Protein AF-A0A3D3B5J6-F1 (afdb_monomer)

Structure (mmCIF, N/CA/C/O backbone):
data_AF-A0A3D3B5J6-F1
#
_entry.id   AF-A0A3D3B5J6-F1
#
loop_
_atom_site.group_PDB
_atom_site.id
_atom_site.type_symbol
_atom_site.label_atom_id
_atom_site.label_alt_id
_atom_site.label_comp_id
_atom_site.label_asym_id
_atom_site.label_entity_id
_atom_site.label_seq_id
_atom_site.pdbx_PDB_ins_code
_atom_site.Cartn_x
_atom_site.Cartn_y
_atom_site.Cartn_z
_atom_site.occupancy
_atom_site.B_iso_or_equiv
_atom_site.auth_seq_id
_atom_site.auth_comp_id
_atom_site.auth_asym_id
_atom_site.auth_atom_id
_atom_site.pdbx_PDB_model_num
ATOM 1 N N . MET A 1 1 ? 48.207 -5.695 -6.291 1.00 45.06 1 MET A N 1
ATOM 2 C CA . MET A 1 1 ? 46.939 -6.458 -6.330 1.00 45.06 1 MET A CA 1
ATOM 3 C C . MET A 1 1 ? 45.802 -5.490 -6.626 1.00 45.06 1 MET A C 1
ATOM 5 O O . MET A 1 1 ? 45.468 -4.694 -5.764 1.00 45.06 1 MET A O 1
ATOM 9 N N . ARG A 1 2 ? 45.283 -5.471 -7.863 1.00 43.22 2 ARG A N 1
ATOM 10 C CA . ARG A 1 2 ? 44.129 -4.642 -8.252 1.00 43.22 2 ARG A CA 1
ATOM 11 C C . ARG A 1 2 ? 42.849 -5.405 -7.914 1.00 43.22 2 ARG A C 1
ATOM 13 O O . ARG A 1 2 ? 42.589 -6.441 -8.518 1.00 43.22 2 ARG A O 1
ATOM 20 N N . THR A 1 3 ? 42.077 -4.903 -6.961 1.00 45.81 3 THR A N 1
ATOM 21 C CA . THR A 1 3 ? 40.732 -5.395 -6.653 1.00 45.81 3 THR A CA 1
ATOM 22 C C . THR A 1 3 ? 39.831 -5.119 -7.857 1.00 45.81 3 THR A C 1
ATOM 24 O O . THR A 1 3 ? 39.546 -3.965 -8.169 1.00 45.81 3 THR A O 1
ATOM 27 N N . GLN A 1 4 ? 39.425 -6.163 -8.583 1.00 48.50 4 GLN A N 1
ATOM 28 C CA . GLN A 1 4 ? 38.378 -6.055 -9.597 1.00 48.50 4 GLN A CA 1
ATOM 29 C C . GLN A 1 4 ? 37.059 -5.735 -8.885 1.00 48.50 4 GLN A C 1
ATOM 31 O O . GLN A 1 4 ? 36.501 -6.592 -8.201 1.00 48.50 4 GLN A O 1
ATOM 36 N N . LEU A 1 5 ? 36.551 -4.510 -9.046 1.00 51.44 5 LEU A N 1
ATOM 37 C CA . LEU A 1 5 ? 35.132 -4.245 -8.833 1.00 51.44 5 LEU A CA 1
ATOM 38 C C . LEU A 1 5 ? 34.359 -5.144 -9.805 1.00 51.44 5 LEU A C 1
ATOM 40 O O . LEU A 1 5 ? 34.457 -4.975 -11.021 1.00 51.44 5 LEU A O 1
ATOM 44 N N . LYS A 1 6 ? 33.609 -6.117 -9.278 1.00 50.41 6 LYS A N 1
ATOM 45 C CA . LYS A 1 6 ? 32.590 -6.823 -10.056 1.00 50.41 6 LYS A CA 1
ATOM 46 C C . LYS A 1 6 ? 31.580 -5.772 -10.517 1.00 50.41 6 LYS A C 1
ATOM 48 O O . LYS A 1 6 ? 30.753 -5.333 -9.724 1.00 50.41 6 LYS A O 1
ATOM 53 N N . LEU A 1 7 ? 31.653 -5.357 -11.783 1.00 53.44 7 LEU A N 1
ATOM 54 C CA . LEU A 1 7 ? 30.509 -4.735 -12.440 1.00 53.44 7 LEU A CA 1
ATOM 55 C C . LEU A 1 7 ? 29.351 -5.724 -12.304 1.00 53.44 7 LEU A C 1
ATOM 57 O O . LEU A 1 7 ? 29.410 -6.824 -12.857 1.00 53.44 7 LEU A O 1
ATOM 61 N N . VAL A 1 8 ? 28.318 -5.351 -11.552 1.00 61.12 8 VAL A N 1
ATOM 62 C CA . VAL A 1 8 ? 27.031 -6.040 -11.605 1.00 61.12 8 VAL A CA 1
ATOM 63 C C . VAL A 1 8 ? 26.544 -5.872 -13.040 1.00 61.12 8 VAL A C 1
ATOM 6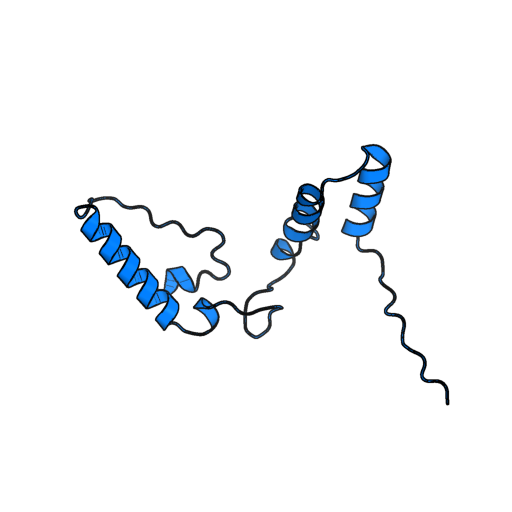5 O O . VAL A 1 8 ? 26.112 -4.788 -13.429 1.00 61.12 8 VAL A O 1
AT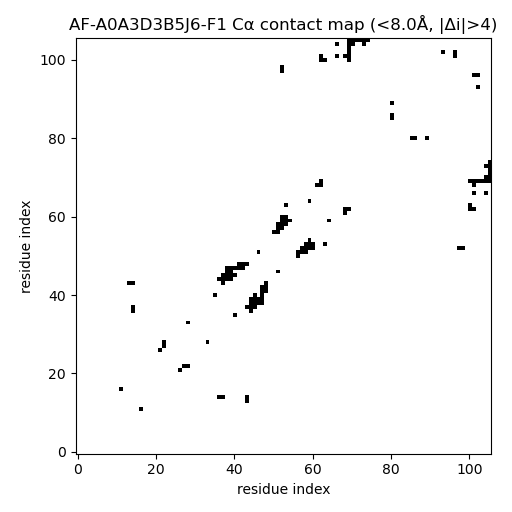OM 68 N N . ARG A 1 9 ? 26.695 -6.912 -13.866 1.00 56.34 9 ARG A N 1
ATOM 69 C CA . ARG A 1 9 ? 26.071 -6.949 -15.187 1.00 56.34 9 ARG A CA 1
ATOM 70 C C . ARG A 1 9 ? 24.568 -6.901 -14.956 1.00 56.34 9 ARG A C 1
ATOM 72 O O . ARG A 1 9 ? 23.982 -7.862 -14.472 1.00 56.34 9 ARG A O 1
ATOM 79 N N . THR A 1 10 ? 23.972 -5.755 -15.244 1.00 60.06 10 THR A N 1
ATOM 80 C CA . THR A 1 10 ? 22.526 -5.574 -15.243 1.00 60.06 10 THR A CA 1
ATOM 81 C C . THR A 1 10 ? 22.019 -6.235 -16.514 1.00 60.06 10 THR A C 1
ATOM 83 O O . THR A 1 10 ? 22.048 -5.636 -17.587 1.00 60.06 10 THR A O 1
ATOM 86 N N . GLU A 1 11 ? 21.659 -7.514 -16.430 1.00 77.50 11 GLU A N 1
ATOM 87 C CA . GLU A 1 11 ? 20.915 -8.133 -17.522 1.00 77.50 11 GLU A CA 1
ATOM 88 C C . GLU A 1 11 ? 19.610 -7.359 -17.725 1.00 77.50 11 GLU A C 1
ATOM 90 O O . GLU A 1 11 ? 18.953 -6.939 -16.767 1.00 77.50 11 GLU A O 1
ATOM 95 N N . GLU A 1 12 ? 19.274 -7.097 -18.986 1.00 87.19 12 GLU A N 1
ATOM 96 C CA . GLU A 1 12 ? 18.065 -6.362 -19.324 1.00 87.19 12 GLU A CA 1
ATOM 97 C C . GLU A 1 12 ? 16.837 -7.186 -18.930 1.00 87.19 12 GLU A C 1
ATOM 99 O O . GLU A 1 12 ? 16.663 -8.322 -19.370 1.00 87.19 12 GLU A O 1
ATOM 104 N N . THR A 1 13 ? 15.965 -6.610 -18.101 1.00 91.25 13 THR A N 1
ATOM 105 C CA . THR A 1 13 ? 14.726 -7.286 -17.714 1.00 91.25 13 THR A CA 1
ATOM 106 C C . THR A 1 13 ? 13.746 -7.324 -18.894 1.00 91.25 13 THR A C 1
ATOM 108 O O . THR A 1 13 ? 13.753 -6.424 -19.740 1.00 91.25 13 THR A O 1
ATOM 111 N N . PRO A 1 14 ? 12.820 -8.300 -18.943 1.00 92.31 14 PRO A N 1
ATOM 112 C CA . PRO A 1 14 ? 11.780 -8.330 -19.973 1.00 92.31 14 PRO A CA 1
ATOM 113 C C . PRO A 1 14 ? 10.912 -7.061 -20.017 1.00 92.31 14 PRO A C 1
ATOM 115 O O . PRO A 1 14 ? 10.440 -6.667 -21.081 1.00 92.31 14 PRO A O 1
ATOM 118 N N . LEU A 1 15 ? 10.693 -6.400 -18.873 1.00 94.06 15 LEU A N 1
ATOM 119 C CA . LEU A 1 15 ? 10.023 -5.095 -18.824 1.00 94.06 15 LEU A CA 1
ATOM 120 C C . LEU A 1 15 ? 10.915 -3.985 -19.406 1.00 94.06 15 LEU A C 1
ATOM 122 O O . LEU A 1 15 ? 10.441 -3.192 -20.214 1.00 94.06 15 LEU A O 1
ATOM 126 N N . ALA A 1 16 ? 12.208 -4.018 -19.061 1.00 95.19 16 ALA A N 1
ATOM 127 C CA . ALA A 1 16 ? 13.321 -3.307 -19.693 1.00 95.19 16 ALA A CA 1
ATOM 128 C C . ALA A 1 16 ? 13.161 -3.155 -21.214 1.00 95.19 16 ALA A C 1
ATOM 130 O O . ALA A 1 16 ? 12.973 -2.065 -21.764 1.00 95.19 16 ALA A O 1
ATOM 131 N N . ALA A 1 17 ? 13.201 -4.311 -21.876 1.00 95.25 17 ALA A N 1
ATOM 132 C CA . ALA A 1 17 ? 13.132 -4.428 -23.325 1.00 95.25 17 ALA A CA 1
ATOM 133 C C . ALA A 1 17 ? 11.805 -3.892 -23.895 1.00 95.25 17 ALA A C 1
ATOM 135 O O . ALA A 1 17 ? 11.814 -3.139 -24.871 1.00 95.25 17 ALA A O 1
ATOM 136 N N . ARG A 1 18 ? 10.665 -4.225 -23.267 1.00 94.94 18 ARG A N 1
ATOM 137 C CA . ARG A 1 18 ? 9.332 -3.770 -23.706 1.00 94.94 18 ARG A CA 1
ATOM 138 C C . ARG A 1 18 ? 9.197 -2.246 -23.667 1.00 94.94 18 ARG A C 1
ATOM 140 O O . ARG A 1 18 ? 8.755 -1.656 -24.648 1.00 94.94 18 ARG A O 1
ATOM 147 N N . LEU A 1 19 ? 9.620 -1.608 -22.575 1.00 95.88 19 LEU A N 1
ATOM 148 C CA . LEU A 1 19 ? 9.519 -0.153 -22.427 1.00 95.88 19 LEU A CA 1
ATOM 149 C C . LEU A 1 19 ? 10.418 0.586 -23.423 1.00 95.88 19 LEU A C 1
ATOM 151 O O . LEU A 1 19 ? 10.003 1.593 -23.988 1.00 95.88 19 LEU A O 1
ATOM 155 N N . LYS A 1 20 ? 11.623 0.073 -23.705 1.00 96.50 20 LYS A N 1
ATOM 156 C CA . LYS A 1 20 ? 12.492 0.648 -24.747 1.00 96.50 20 LYS A CA 1
ATOM 157 C C . LYS A 1 20 ? 11.855 0.579 -26.134 1.00 96.50 20 LYS A C 1
ATOM 159 O O . LYS A 1 20 ? 11.903 1.564 -26.869 1.00 96.50 20 LYS A O 1
ATOM 164 N N . GLN A 1 21 ? 11.252 -0.559 -26.485 1.00 96.12 21 GLN A N 1
ATOM 165 C CA . GLN A 1 21 ? 10.531 -0.717 -27.752 1.00 96.12 21 GLN A CA 1
ATOM 166 C C . GLN A 1 21 ? 9.338 0.239 -27.848 1.00 96.12 21 GLN A C 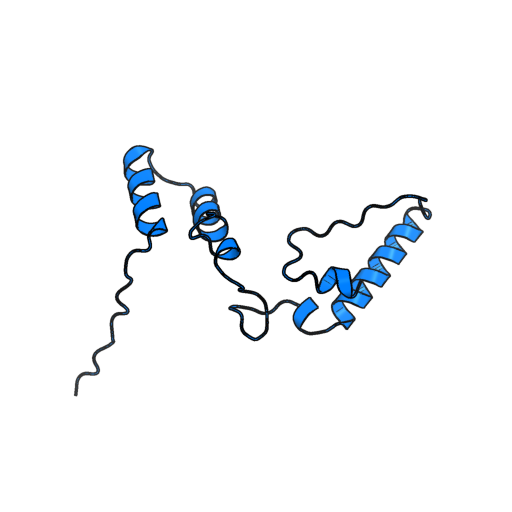1
ATOM 168 O O . GLN A 1 21 ? 9.105 0.832 -28.900 1.00 96.12 21 GLN A O 1
ATOM 173 N N . GLU A 1 22 ? 8.600 0.417 -26.752 1.00 95.56 22 GLU A N 1
ATOM 174 C CA . GLU A 1 22 ? 7.493 1.366 -26.689 1.00 95.56 22 GLU A CA 1
ATOM 175 C C . GLU A 1 22 ? 7.982 2.802 -26.893 1.00 95.56 22 GLU A C 1
ATOM 177 O O . GLU A 1 22 ? 7.503 3.470 -27.806 1.00 95.56 22 GLU A O 1
ATOM 182 N N . ILE A 1 23 ? 9.003 3.239 -26.149 1.00 97.69 23 ILE A N 1
ATOM 183 C CA . ILE A 1 23 ? 9.574 4.587 -26.285 1.00 97.69 23 ILE A CA 1
ATOM 184 C C . ILE A 1 23 ? 10.045 4.852 -27.720 1.00 97.69 23 ILE A C 1
ATOM 186 O O . ILE A 1 23 ? 9.789 5.921 -28.272 1.00 97.69 23 ILE A O 1
ATOM 190 N N . ALA A 1 24 ? 10.699 3.873 -28.351 1.00 97.81 24 ALA A N 1
ATOM 191 C CA . ALA A 1 24 ? 11.155 3.999 -29.733 1.00 97.81 24 ALA A CA 1
ATOM 192 C C . ALA A 1 24 ? 9.997 4.159 -30.737 1.00 97.81 24 ALA A C 1
ATOM 194 O O . ALA A 1 24 ? 10.177 4.781 -31.781 1.00 97.81 24 ALA A O 1
ATOM 195 N N . ARG A 1 25 ? 8.816 3.602 -30.436 1.00 97.44 25 ARG A N 1
ATOM 196 C CA . ARG A 1 25 ? 7.647 3.602 -31.328 1.00 97.44 25 ARG A CA 1
ATOM 197 C C . ARG A 1 25 ? 6.723 4.800 -31.119 1.00 97.44 25 ARG A C 1
ATOM 199 O O . ARG A 1 25 ? 6.214 5.338 -32.096 1.00 97.44 25 ARG A O 1
ATOM 206 N N . VAL A 1 26 ? 6.442 5.161 -29.868 1.00 95.81 26 VAL A N 1
ATOM 207 C CA . VAL A 1 26 ? 5.423 6.169 -29.510 1.00 95.81 26 VAL A CA 1
ATOM 208 C C . VAL A 1 26 ? 6.004 7.437 -28.885 1.00 95.81 26 VAL A C 1
ATOM 210 O O . VAL A 1 26 ? 5.267 8.393 -28.661 1.00 95.81 26 VAL A O 1
ATOM 213 N N . GLY A 1 27 ? 7.318 7.484 -28.665 1.00 96.12 27 GLY A N 1
ATOM 214 C CA . GLY A 1 27 ? 8.003 8.625 -28.072 1.00 96.12 27 GLY A CA 1
ATOM 215 C C . GLY A 1 27 ? 8.174 8.511 -26.552 1.00 96.12 27 GLY A C 1
ATOM 216 O O . GLY A 1 27 ? 7.923 7.459 -25.964 1.00 96.12 27 GLY A O 1
ATOM 217 N N . PRO A 1 28 ? 8.662 9.579 -25.899 1.00 96.75 28 PRO A N 1
ATOM 218 C CA . PRO A 1 28 ? 9.030 9.550 -24.487 1.00 96.75 28 PRO A CA 1
ATOM 219 C C . PRO A 1 28 ? 7.880 9.138 -23.561 1.00 96.75 28 PRO A C 1
ATOM 221 O O . PRO A 1 28 ? 6.752 9.607 -23.699 1.00 96.75 28 PRO A O 1
ATOM 224 N N . LEU A 1 29 ? 8.196 8.316 -22.560 1.00 96.81 29 LEU A N 1
ATOM 225 C CA . LEU A 1 29 ? 7.276 7.984 -21.476 1.00 96.81 29 LEU A CA 1
ATOM 226 C C . LEU A 1 29 ? 7.337 9.047 -20.379 1.00 96.81 29 LEU A C 1
ATOM 228 O O . LEU A 1 29 ? 8.414 9.508 -19.995 1.00 96.81 29 LEU A O 1
ATOM 232 N N . SER A 1 30 ? 6.176 9.384 -19.818 1.00 97.19 30 SER A N 1
ATOM 233 C CA . SER A 1 30 ? 6.138 10.145 -18.571 1.00 97.19 30 SER A CA 1
ATOM 234 C C . SER A 1 30 ? 6.714 9.309 -17.423 1.00 97.19 30 SER A C 1
ATOM 236 O O . SER A 1 30 ? 6.613 8.078 -17.421 1.00 97.19 30 SER A O 1
ATOM 238 N N . VAL A 1 31 ? 7.258 9.974 -16.401 1.00 97.25 31 VAL A N 1
ATOM 239 C CA . VAL A 1 31 ? 7.713 9.292 -15.178 1.00 97.25 31 VAL A CA 1
ATOM 240 C C . VAL A 1 31 ? 6.564 8.511 -14.532 1.00 97.25 31 VAL A C 1
ATOM 242 O O . VAL A 1 31 ? 6.775 7.395 -14.073 1.00 97.25 31 VAL A O 1
ATOM 245 N N . ALA A 1 32 ? 5.337 9.042 -14.558 1.00 97.69 32 ALA A N 1
ATOM 246 C CA . ALA A 1 32 ? 4.162 8.355 -14.026 1.00 97.69 32 ALA A CA 1
ATOM 247 C C . ALA A 1 32 ? 3.878 7.034 -14.764 1.00 97.69 32 ALA A C 1
ATOM 249 O O . ALA A 1 32 ? 3.678 6.004 -14.126 1.00 97.69 32 ALA A O 1
ATOM 250 N N . SER A 1 33 ? 3.929 7.037 -16.100 1.00 96.31 33 SER A N 1
ATOM 251 C CA . SER A 1 33 ? 3.738 5.829 -16.915 1.00 96.31 33 SER A CA 1
ATOM 252 C C . SER A 1 33 ? 4.847 4.802 -16.678 1.00 96.31 33 SER A C 1
ATOM 254 O O . SER A 1 33 ? 4.569 3.611 -16.559 1.00 96.31 33 SER A O 1
ATOM 256 N N . TYR A 1 34 ? 6.095 5.262 -16.552 1.00 96.44 34 TYR A N 1
ATOM 257 C CA . TYR A 1 34 ? 7.224 4.402 -16.204 1.00 96.44 34 TYR A CA 1
ATOM 258 C C . TYR A 1 34 ? 7.034 3.748 -14.827 1.00 96.44 34 TYR A C 1
ATOM 260 O O . TYR A 1 34 ? 7.130 2.528 -14.705 1.00 96.44 34 TYR A O 1
ATOM 268 N N . MET A 1 35 ? 6.692 4.537 -13.804 1.00 97.81 35 MET A N 1
ATOM 269 C CA . MET A 1 35 ? 6.442 4.035 -12.451 1.00 97.81 35 MET A CA 1
ATOM 270 C C . MET A 1 35 ? 5.278 3.046 -12.424 1.00 97.81 35 MET A C 1
ATOM 272 O O . MET A 1 35 ? 5.398 1.989 -11.812 1.00 97.81 35 MET A O 1
ATOM 276 N N . GLN A 1 36 ? 4.187 3.334 -13.138 1.00 96.88 36 GLN A N 1
ATOM 277 C CA . GLN A 1 36 ? 3.056 2.418 -13.255 1.00 96.88 36 GLN A CA 1
ATOM 278 C C . GLN A 1 36 ? 3.485 1.069 -13.845 1.00 96.88 36 GLN A C 1
ATOM 280 O O . GLN A 1 36 ? 3.125 0.023 -13.307 1.00 96.88 36 GLN A O 1
ATOM 285 N N . ALA A 1 37 ? 4.284 1.073 -14.914 1.00 95.50 37 ALA A N 1
ATOM 286 C CA . ALA A 1 37 ? 4.790 -0.157 -15.512 1.00 95.50 37 ALA A CA 1
ATOM 287 C C . ALA A 1 37 ? 5.705 -0.924 -14.542 1.00 95.50 37 ALA A C 1
ATOM 289 O O . ALA A 1 37 ? 5.528 -2.122 -14.334 1.00 95.50 37 ALA A O 1
ATOM 290 N N . CYS A 1 38 ? 6.652 -0.239 -13.898 1.00 95.50 38 CYS A N 1
ATOM 291 C CA . CYS A 1 38 ? 7.579 -0.865 -12.956 1.00 95.50 38 CYS A CA 1
ATOM 292 C C . CYS A 1 38 ? 6.890 -1.431 -11.711 1.00 95.50 38 CYS A C 1
ATOM 294 O O . CYS A 1 38 ? 7.306 -2.474 -11.213 1.00 95.50 38 CYS A O 1
ATOM 296 N N . LEU A 1 39 ? 5.852 -0.770 -11.201 1.00 95.06 39 LEU A N 1
ATOM 297 C CA . LEU A 1 39 ? 5.181 -1.178 -9.969 1.00 95.06 39 LEU A CA 1
ATOM 298 C C . LEU A 1 39 ? 4.070 -2.202 -10.209 1.00 95.06 39 LEU A C 1
ATOM 300 O O . LEU A 1 39 ? 3.927 -3.124 -9.408 1.00 95.06 39 LEU A O 1
ATOM 304 N N . ALA A 1 40 ? 3.310 -2.057 -11.297 1.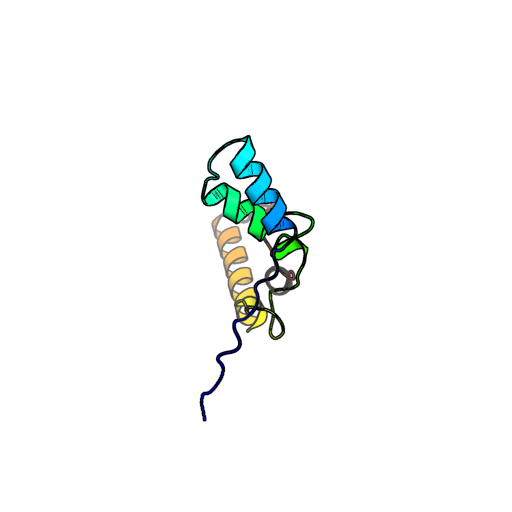00 94.38 40 ALA A N 1
ATOM 305 C CA . ALA A 1 40 ? 2.026 -2.731 -11.472 1.00 94.38 40 ALA A CA 1
ATOM 306 C C . ALA A 1 40 ? 1.888 -3.550 -12.768 1.00 94.38 40 ALA A C 1
ATOM 308 O O . ALA A 1 40 ? 0.811 -4.095 -13.006 1.00 94.38 40 ALA A O 1
ATOM 309 N N . ASP A 1 41 ? 2.927 -3.676 -13.610 1.00 93.88 41 ASP A N 1
ATOM 310 C CA . ASP A 1 41 ? 2.868 -4.593 -14.760 1.00 93.88 41 ASP A CA 1
ATOM 311 C C . ASP A 1 41 ? 2.505 -6.018 -14.282 1.00 93.88 41 ASP A C 1
ATOM 313 O O . ASP A 1 41 ? 3.190 -6.563 -13.416 1.00 93.88 41 ASP A O 1
ATOM 317 N N . PRO A 1 42 ? 1.465 -6.665 -14.840 1.00 88.50 42 PRO A N 1
ATOM 318 C CA . PRO A 1 42 ? 0.995 -7.953 -14.326 1.00 88.50 42 PRO A CA 1
ATOM 319 C C . PRO A 1 42 ? 2.015 -9.095 -14.416 1.00 88.50 42 PRO A C 1
ATOM 321 O O . PRO A 1 42 ? 1.852 -10.110 -13.748 1.00 88.50 42 PRO A O 1
ATOM 324 N N . ARG A 1 43 ? 3.038 -8.974 -15.275 1.00 88.19 43 ARG A N 1
ATOM 325 C CA . ARG A 1 43 ? 4.025 -10.036 -15.529 1.00 88.19 43 ARG A CA 1
ATOM 326 C C . ARG A 1 43 ? 5.349 -9.793 -14.819 1.00 88.19 43 ARG A C 1
ATOM 328 O O . ARG A 1 43 ? 6.055 -10.741 -14.497 1.00 88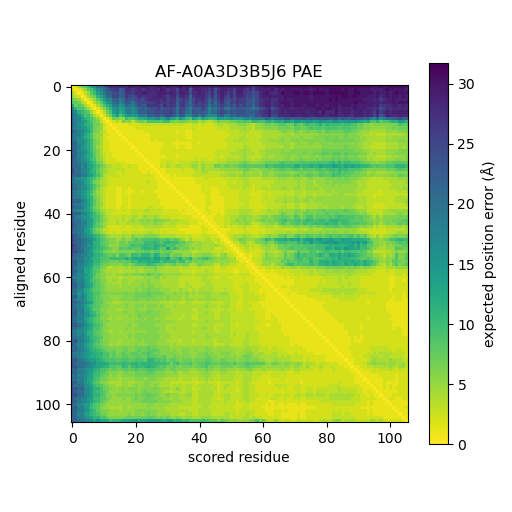.19 43 ARG A O 1
ATOM 335 N N . SER A 1 44 ? 5.742 -8.535 -14.675 1.00 89.56 44 SER A N 1
ATOM 336 C CA . SER A 1 44 ? 7.088 -8.137 -14.252 1.00 89.56 44 SER A CA 1
ATOM 337 C C . SER A 1 44 ? 7.090 -6.967 -13.271 1.00 89.56 44 SER A C 1
ATOM 339 O O . SER A 1 44 ? 8.162 -6.520 -12.872 1.00 89.56 44 SER A O 1
ATOM 341 N N . GLY A 1 45 ? 5.915 -6.450 -12.917 1.00 91.62 45 GLY A N 1
ATOM 342 C CA . GLY A 1 45 ? 5.759 -5.366 -11.964 1.00 91.62 45 GLY A CA 1
ATOM 343 C C . GLY A 1 45 ? 6.160 -5.809 -10.566 1.00 91.62 45 GLY A C 1
ATOM 344 O O . GLY A 1 45 ? 5.996 -6.971 -10.186 1.00 91.62 45 GLY A O 1
ATOM 345 N N . TYR A 1 46 ? 6.687 -4.872 -9.795 1.00 93.06 46 TYR A N 1
ATOM 346 C CA . TYR A 1 46 ? 7.227 -5.123 -8.470 1.00 93.06 46 TYR A CA 1
ATOM 347 C C . TYR A 1 46 ? 6.199 -5.722 -7.498 1.00 93.06 46 TYR A C 1
ATOM 349 O O . TYR A 1 46 ? 6.489 -6.740 -6.876 1.00 93.06 46 TYR A O 1
ATOM 357 N N . TYR A 1 47 ? 4.992 -5.152 -7.410 1.00 90.31 47 TYR A N 1
ATOM 358 C CA . TYR A 1 47 ? 3.970 -5.626 -6.471 1.00 90.31 47 TYR A CA 1
ATOM 359 C C . TYR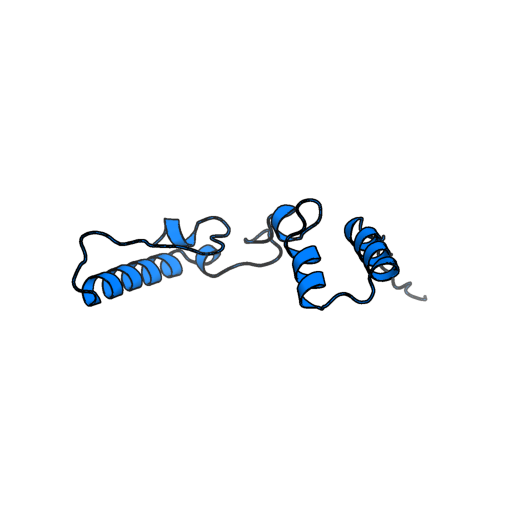 A 1 47 ? 3.284 -6.935 -6.897 1.00 90.31 47 TYR A C 1
ATOM 361 O O . TYR A 1 47 ? 3.085 -7.783 -6.033 1.00 90.31 47 TYR A O 1
ATOM 369 N N . PRO A 1 48 ? 2.946 -7.170 -8.183 1.00 86.94 48 PRO A N 1
ATOM 370 C CA . PRO A 1 48 ? 2.335 -8.441 -8.585 1.00 86.94 48 PRO A CA 1
ATOM 371 C C . PRO A 1 48 ? 3.282 -9.646 -8.532 1.00 86.94 48 PRO A C 1
ATOM 373 O O . PRO A 1 48 ? 2.829 -10.772 -8.348 1.00 86.94 48 PRO A O 1
ATOM 376 N N . SER A 1 49 ? 4.588 -9.436 -8.740 1.00 81.12 49 SER A N 1
ATOM 377 C CA . SER A 1 49 ? 5.560 -10.530 -8.903 1.00 81.12 49 SER A CA 1
ATOM 378 C C . SER A 1 49 ? 6.339 -10.893 -7.634 1.00 81.12 49 SER A C 1
ATOM 380 O O . SER A 1 49 ? 7.160 -11.810 -7.672 1.00 81.12 49 SER A O 1
ATOM 382 N N . ARG A 1 50 ? 6.120 -10.185 -6.517 1.00 80.56 50 ARG A N 1
ATOM 383 C CA . ARG A 1 50 ? 6.892 -10.344 -5.275 1.00 80.56 50 ARG A CA 1
ATOM 384 C C . ARG A 1 50 ? 6.012 -10.247 -4.033 1.00 80.56 50 ARG A C 1
ATOM 386 O O . ARG A 1 50 ? 4.898 -9.741 -4.085 1.00 80.56 50 ARG A O 1
ATOM 393 N N . GLN A 1 51 ? 6.566 -10.673 -2.899 1.00 81.38 51 GLN A N 1
ATOM 394 C CA . GLN A 1 51 ? 6.049 -10.365 -1.562 1.00 81.38 51 GLN A CA 1
ATOM 395 C C . GLN A 1 51 ? 7.021 -9.399 -0.864 1.00 81.38 51 GLN A C 1
ATOM 397 O O . GLN A 1 51 ? 7.898 -9.847 -0.133 1.00 81.38 51 GLN A O 1
ATOM 402 N N . PRO A 1 52 ? 6.939 -8.082 -1.133 1.00 83.19 52 PRO A N 1
ATOM 403 C CA . PRO A 1 52 ? 7.959 -7.138 -0.678 1.00 83.19 52 PRO A CA 1
ATOM 404 C C . PRO A 1 52 ? 7.791 -6.683 0.779 1.00 83.19 52 PRO A C 1
ATOM 406 O O . PRO A 1 52 ? 8.699 -6.048 1.303 1.00 83.19 52 PRO A O 1
ATOM 409 N N . ILE A 1 53 ? 6.654 -6.981 1.418 1.00 86.19 53 ILE A N 1
ATOM 410 C CA . ILE A 1 53 ? 6.308 -6.514 2.768 1.00 86.19 53 ILE A CA 1
ATOM 411 C C . ILE A 1 53 ? 6.570 -7.616 3.798 1.00 86.19 53 ILE A C 1
ATOM 413 O O . ILE A 1 53 ? 6.057 -8.726 3.648 1.00 86.19 53 ILE A O 1
ATOM 417 N N . GLY A 1 54 ? 7.282 -7.272 4.872 1.00 81.50 54 GLY A N 1
ATOM 418 C CA . GLY A 1 54 ? 7.496 -8.120 6.049 1.00 81.50 54 GLY A CA 1
ATOM 419 C C . GLY A 1 54 ? 8.969 -8.186 6.450 1.00 81.50 54 GLY A C 1
ATOM 420 O O . GLY A 1 54 ? 9.818 -7.577 5.804 1.00 81.50 54 GLY A O 1
ATOM 421 N N . SER A 1 55 ? 9.290 -8.938 7.505 1.00 79.69 55 SER A N 1
ATOM 422 C CA . SER A 1 55 ? 10.676 -9.108 7.983 1.00 79.69 55 SER A CA 1
ATOM 423 C C . SER A 1 55 ? 11.615 -9.704 6.932 1.00 79.69 55 SER A C 1
ATOM 425 O O . SER A 1 55 ? 12.795 -9.366 6.906 1.00 79.69 55 SER A O 1
ATOM 427 N N . ASP A 1 56 ? 11.072 -10.561 6.065 1.00 83.56 56 ASP A N 1
ATOM 428 C CA . ASP A 1 56 ? 11.799 -11.227 4.978 1.00 83.56 56 ASP A CA 1
ATOM 429 C C . ASP A 1 56 ? 11.621 -10.508 3.627 1.00 83.56 56 ASP A C 1
ATOM 431 O O . ASP A 1 56 ? 12.101 -10.980 2.594 1.00 83.56 56 ASP A O 1
ATOM 435 N N . GLY A 1 57 ? 10.884 -9.393 3.624 1.00 86.56 57 GLY A N 1
ATOM 436 C CA . GLY A 1 57 ? 10.619 -8.573 2.450 1.00 86.56 57 GLY A CA 1
ATOM 437 C C . GLY A 1 57 ? 11.709 -7.533 2.190 1.00 86.56 57 GLY A C 1
ATOM 438 O O . GLY A 1 57 ? 12.722 -7.445 2.881 1.00 86.56 57 GLY A O 1
ATOM 439 N N . ASP A 1 58 ? 11.469 -6.692 1.188 1.00 90.88 58 ASP A N 1
ATOM 440 C CA . ASP A 1 58 ? 12.338 -5.557 0.871 1.00 90.88 58 ASP A CA 1
ATOM 441 C C . ASP A 1 58 ? 12.148 -4.400 1.877 1.00 90.88 58 ASP A C 1
ATOM 443 O O . ASP A 1 58 ? 13.031 -3.554 2.029 1.00 90.88 58 ASP A O 1
ATOM 447 N N . PHE A 1 59 ? 10.996 -4.343 2.557 1.00 91.94 59 PHE A N 1
ATOM 448 C CA . PHE A 1 59 ? 10.698 -3.379 3.616 1.00 91.94 59 PHE A CA 1
ATOM 449 C C . PHE A 1 59 ? 9.623 -3.899 4.584 1.00 91.94 59 PHE A C 1
ATOM 451 O O . PHE A 1 59 ? 8.833 -4.788 4.268 1.00 91.94 59 PHE A O 1
ATOM 458 N N . ILE A 1 60 ? 9.559 -3.290 5.769 1.00 93.56 60 ILE A N 1
ATOM 459 C CA . ILE A 1 60 ? 8.536 -3.553 6.789 1.00 93.56 60 ILE A CA 1
ATOM 460 C C . ILE A 1 60 ? 7.593 -2.349 6.933 1.00 93.56 60 ILE A C 1
ATOM 462 O O . ILE A 1 60 ? 7.984 -1.212 6.658 1.00 93.56 60 ILE A O 1
ATOM 466 N N . THR A 1 61 ? 6.349 -2.584 7.353 1.00 94.19 61 THR A N 1
ATOM 467 C CA . THR A 1 61 ? 5.333 -1.546 7.603 1.00 94.19 61 THR A CA 1
ATOM 468 C C . THR A 1 61 ? 4.866 -1.579 9.059 1.00 94.19 61 THR A C 1
ATOM 470 O O . THR A 1 61 ? 5.050 -2.578 9.747 1.00 94.19 61 THR A O 1
ATOM 473 N N . ALA A 1 62 ? 4.263 -0.490 9.550 1.00 95.31 62 ALA A N 1
ATOM 474 C CA . ALA A 1 62 ? 3.852 -0.378 10.955 1.00 95.31 62 ALA A CA 1
ATOM 475 C C . ALA A 1 62 ? 2.918 -1.510 11.448 1.00 95.31 62 ALA A C 1
ATOM 477 O O . ALA A 1 62 ? 3.194 -2.020 12.536 1.00 95.31 62 ALA A O 1
ATOM 478 N N . PRO A 1 63 ? 1.907 -1.969 10.672 1.00 94.88 63 PRO A N 1
ATOM 479 C CA . PRO A 1 63 ? 1.094 -3.124 11.066 1.00 94.88 63 PRO A CA 1
ATOM 480 C C . PRO A 1 63 ? 1.913 -4.405 11.280 1.00 94.88 63 PRO A C 1
ATOM 482 O O . PRO A 1 63 ? 1.611 -5.189 12.165 1.00 94.88 63 PRO A O 1
ATOM 485 N N . GLU A 1 64 ? 2.997 -4.602 10.523 1.00 93.25 64 GLU A N 1
ATOM 486 C CA . GLU A 1 64 ? 3.862 -5.785 10.659 1.00 93.25 64 GLU A CA 1
ATOM 487 C C . GLU A 1 64 ? 4.834 -5.685 11.848 1.00 93.25 64 GLU A C 1
ATOM 489 O O . GLU A 1 64 ? 5.466 -6.674 12.212 1.00 93.25 64 GLU A O 1
ATOM 494 N N . VAL A 1 65 ? 5.001 -4.496 12.442 1.00 93.81 65 VAL A N 1
ATOM 495 C CA . VAL A 1 65 ? 5.894 -4.284 13.594 1.00 93.81 65 VAL A CA 1
ATOM 496 C C . VAL A 1 65 ? 5.163 -4.509 14.915 1.00 93.81 65 VAL A C 1
ATOM 498 O O . VAL A 1 65 ? 5.753 -5.043 15.853 1.00 93.81 65 VAL A O 1
ATOM 501 N N . SER A 1 66 ? 3.913 -4.055 15.028 1.00 95.88 66 SER A N 1
ATOM 502 C CA . SER A 1 66 ? 3.166 -4.113 16.285 1.00 95.88 66 SER A CA 1
ATOM 503 C C . SER A 1 66 ? 1.658 -4.092 16.066 1.00 95.88 66 SER A C 1
ATOM 505 O O . SER A 1 66 ? 1.132 -3.135 15.497 1.00 95.88 66 SER A O 1
ATOM 507 N N . GLN A 1 67 ? 0.977 -5.077 16.656 1.00 96.62 67 GLN A N 1
ATOM 508 C CA . GLN A 1 67 ? -0.487 -5.175 16.733 1.00 96.62 67 GLN A CA 1
ATOM 509 C C . GLN A 1 67 ? -1.138 -3.897 17.290 1.00 96.62 67 GLN A C 1
ATOM 511 O O . GLN A 1 67 ? -2.195 -3.476 16.831 1.00 96.62 67 GLN A O 1
ATOM 516 N N . ILE A 1 68 ? -0.467 -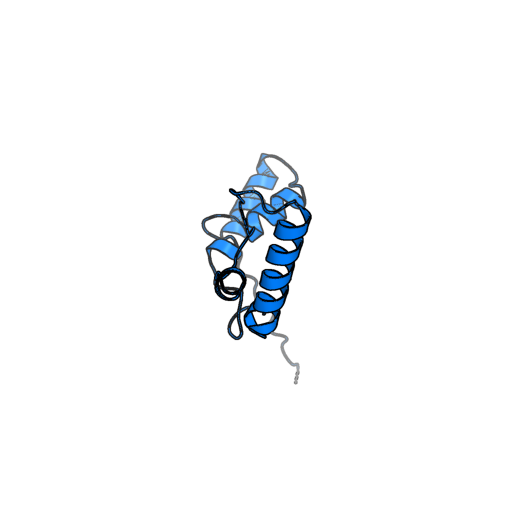3.210 18.226 1.00 98.19 68 ILE A N 1
ATOM 517 C CA . ILE A 1 68 ? -0.973 -1.968 18.837 1.00 98.19 68 ILE A CA 1
ATOM 518 C C . ILE A 1 68 ? -1.267 -0.893 17.781 1.00 98.19 68 ILE A C 1
ATOM 520 O O . ILE A 1 68 ? -2.151 -0.061 17.973 1.00 98.19 68 ILE A O 1
ATOM 524 N N . PHE A 1 69 ? -0.548 -0.890 16.654 1.00 98.00 69 PHE A N 1
ATOM 525 C CA . PHE A 1 69 ? -0.823 0.056 15.576 1.00 98.00 69 PHE A CA 1
ATOM 526 C C . PHE A 1 69 ? -2.225 -0.145 14.981 1.00 98.00 69 PHE A C 1
ATOM 528 O O . PHE A 1 69 ? -2.929 0.840 14.753 1.00 98.00 69 PHE A O 1
ATOM 535 N N . GLY A 1 70 ? -2.634 -1.399 14.761 1.00 97.88 70 GLY A N 1
ATOM 536 C CA . GLY A 1 70 ? -3.963 -1.727 14.252 1.00 97.88 70 GLY A CA 1
ATOM 537 C C . GLY A 1 70 ? -5.061 -1.438 15.266 1.00 97.88 70 GLY A C 1
ATOM 538 O O . GLY A 1 70 ? -5.995 -0.709 14.944 1.00 97.88 70 GLY A O 1
ATOM 539 N N . GLU A 1 71 ? -4.881 -1.866 16.519 1.00 98.44 71 GLU A N 1
ATOM 540 C CA . GLU A 1 71 ? -5.854 -1.624 17.596 1.00 98.44 71 GLU A CA 1
ATOM 541 C C . GLU A 1 71 ? -6.156 -0.129 17.789 1.00 98.44 71 GLU A C 1
ATOM 543 O O . GLU A 1 71 ? -7.308 0.274 17.954 1.00 98.44 71 GLU A O 1
ATOM 548 N N . LEU A 1 72 ? -5.128 0.726 17.742 1.00 98.44 72 LEU A N 1
ATOM 549 C CA . LEU A 1 72 ? -5.310 2.172 17.887 1.00 98.44 72 LEU A CA 1
ATOM 550 C C . LEU A 1 72 ? -6.076 2.784 16.709 1.00 98.44 72 LEU A C 1
ATOM 552 O O . LEU A 1 72 ? -6.878 3.699 16.915 1.00 98.44 72 LEU A O 1
ATOM 556 N N . LEU A 1 73 ? -5.854 2.295 15.486 1.00 98.06 73 LEU A N 1
ATOM 557 C CA . LEU A 1 73 ? -6.617 2.733 14.317 1.00 98.06 73 LEU A CA 1
ATOM 558 C C . LEU A 1 73 ? -8.057 2.207 14.339 1.00 98.06 73 LEU A C 1
ATOM 560 O O . LEU A 1 73 ? -8.962 2.948 13.959 1.00 98.06 73 LEU A O 1
ATOM 564 N N . GLY A 1 74 ? -8.280 0.996 14.846 1.00 97.88 74 GLY A N 1
ATOM 565 C CA . GLY A 1 74 ? -9.606 0.440 15.114 1.00 97.88 74 GLY A CA 1
ATOM 566 C C . GLY A 1 74 ? -10.405 1.287 16.102 1.00 97.88 74 GLY A C 1
ATOM 567 O O . GLY A 1 74 ? -11.509 1.752 15.806 1.00 97.88 74 GLY A O 1
ATOM 568 N N . LEU A 1 75 ? -9.798 1.609 17.250 1.00 98.38 75 LEU A N 1
ATOM 569 C CA . LEU A 1 75 ? -10.387 2.512 18.245 1.00 98.38 75 LEU A CA 1
ATOM 570 C C . LEU A 1 75 ? -10.694 3.892 17.656 1.00 98.38 75 LEU A C 1
ATOM 572 O O . LEU A 1 75 ? -11.754 4.463 17.920 1.00 98.38 75 LEU A O 1
ATOM 576 N N . TRP A 1 76 ? -9.787 4.426 16.836 1.00 98.38 76 TRP A N 1
ATOM 577 C CA . TRP A 1 76 ? -10.018 5.679 16.128 1.00 98.38 76 TRP A CA 1
ATOM 578 C C . TRP A 1 76 ? -11.202 5.581 15.155 1.00 98.38 76 TRP A C 1
ATOM 580 O O . TRP A 1 76 ? -12.037 6.484 15.136 1.00 98.38 76 TRP A O 1
ATOM 590 N N . ALA A 1 77 ? -11.332 4.488 14.400 1.00 97.94 77 ALA A N 1
ATOM 591 C CA . ALA A 1 77 ? -12.449 4.280 13.481 1.00 97.94 77 ALA A CA 1
ATOM 592 C C . ALA A 1 77 ? -13.798 4.242 14.219 1.00 97.94 77 ALA A C 1
ATOM 594 O O . ALA A 1 77 ? -14.755 4.884 13.780 1.00 97.94 77 ALA A O 1
ATOM 595 N N . VAL A 1 78 ? -13.863 3.571 15.376 1.00 97.88 78 VAL A N 1
ATOM 596 C CA . VAL A 1 78 ? -15.053 3.570 16.246 1.00 97.88 78 VAL A CA 1
ATOM 597 C C . VAL A 1 78 ? -15.362 4.976 16.757 1.00 97.88 78 VAL A C 1
ATOM 599 O O . VAL A 1 78 ? -16.512 5.410 16.689 1.00 97.88 78 VAL A O 1
ATOM 602 N N . ALA A 1 79 ? -14.352 5.718 17.219 1.00 98.44 79 ALA A N 1
ATOM 603 C CA . ALA A 1 79 ? -14.538 7.088 17.694 1.00 98.44 79 ALA A CA 1
ATOM 604 C C . ALA A 1 79 ? -15.073 8.015 16.586 1.00 98.44 79 ALA A C 1
ATOM 606 O O . ALA A 1 79 ? -15.970 8.827 16.824 1.00 98.44 79 ALA A O 1
ATOM 607 N N . VAL A 1 80 ? -14.571 7.870 15.355 1.00 98.19 80 VAL A N 1
ATOM 608 C CA . VAL A 1 80 ? -15.080 8.600 14.186 1.00 98.19 80 VAL A CA 1
ATOM 609 C C . VAL A 1 80 ? -16.526 8.206 13.889 1.00 98.19 80 VAL A C 1
ATOM 611 O O . VAL A 1 80 ? -17.370 9.091 13.757 1.00 98.19 80 VAL A O 1
ATOM 614 N N . TRP A 1 81 ? -16.850 6.912 13.850 1.00 98.38 81 TRP A N 1
ATOM 615 C CA . TRP A 1 81 ? -18.223 6.437 13.645 1.00 98.38 81 TRP A CA 1
ATOM 616 C C . TRP A 1 81 ? -19.203 6.985 14.700 1.00 98.38 81 TRP A C 1
ATOM 618 O O . TRP A 1 81 ? -20.279 7.470 14.344 1.00 98.38 81 TRP A O 1
ATOM 628 N N . GLN A 1 82 ? -18.809 7.012 15.977 1.00 98.50 82 GLN A N 1
ATOM 629 C CA . GLN A 1 82 ? -19.596 7.627 17.053 1.00 98.50 82 GLN A CA 1
ATOM 630 C C . GLN A 1 82 ? -19.802 9.128 16.817 1.00 98.50 82 GLN A C 1
ATOM 632 O O . GLN A 1 82 ? -20.921 9.627 16.920 1.00 98.50 82 GLN A O 1
ATOM 637 N N . SER A 1 83 ? -18.749 9.853 16.422 1.00 98.25 83 SER A N 1
ATOM 638 C CA 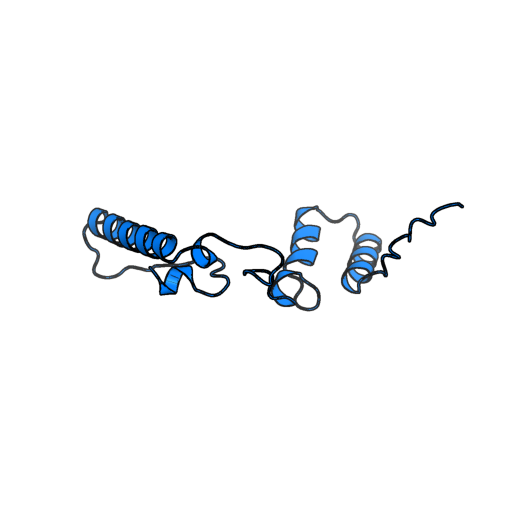. SER A 1 83 ? -18.841 11.287 16.105 1.00 98.25 83 SER A CA 1
ATOM 639 C C . SER A 1 83 ? -19.750 11.602 14.909 1.00 98.25 83 SER A C 1
ATOM 641 O O . SER A 1 83 ? -20.272 12.710 14.806 1.00 98.25 83 SER A O 1
ATOM 643 N N . MET A 1 84 ? -19.979 10.623 14.027 1.00 98.25 84 MET A N 1
ATOM 644 C CA . MET A 1 84 ? -20.919 10.720 12.907 1.00 98.25 84 MET A CA 1
ATOM 645 C C . MET A 1 84 ? -22.377 10.462 13.326 1.00 98.25 84 MET A C 1
ATOM 647 O O . MET A 1 84 ? -23.265 10.493 12.475 1.00 98.25 84 MET A O 1
ATOM 651 N N . GLY A 1 85 ? -22.638 10.222 14.615 1.00 98.25 85 GLY A N 1
ATOM 652 C CA . GLY A 1 85 ? -23.971 9.944 15.144 1.00 98.25 85 GLY A CA 1
ATOM 653 C C . GLY A 1 85 ? -24.392 8.484 15.007 1.00 98.25 85 GLY A C 1
ATOM 654 O O . GLY A 1 85 ? -25.579 8.215 14.848 1.00 98.25 85 GLY A O 1
ATOM 655 N N . GLU A 1 86 ? -23.429 7.559 15.045 1.00 97.94 86 GLU A N 1
ATOM 656 C CA . GLU A 1 86 ? -23.671 6.111 15.079 1.00 97.94 86 GLU A CA 1
ATOM 657 C C . GLU A 1 86 ? -24.574 5.601 13.933 1.00 97.94 86 GLU A C 1
ATOM 659 O O . GLU A 1 86 ? -25.580 4.924 14.171 1.00 97.94 86 GLU A O 1
ATOM 664 N N . PRO A 1 87 ? -24.260 5.918 12.658 1.00 97.81 87 PRO A N 1
ATOM 665 C CA . PRO A 1 87 ? -25.081 5.470 11.541 1.00 97.81 87 PRO A CA 1
ATOM 666 C C . PRO A 1 87 ? -25.169 3.938 11.513 1.00 97.81 87 PRO A C 1
ATOM 668 O O . PRO A 1 87 ? -24.157 3.245 11.620 1.00 97.81 87 PRO A O 1
ATOM 671 N N . GLY A 1 88 ? -26.377 3.400 11.301 1.00 97.25 88 GLY A N 1
ATOM 672 C CA . GLY A 1 88 ? -26.628 1.950 11.279 1.00 97.25 88 GLY A CA 1
ATOM 673 C C . GLY A 1 88 ? -25.953 1.191 10.127 1.00 97.25 88 GLY A C 1
ATOM 674 O O . GLY A 1 88 ? -25.992 -0.036 10.093 1.00 97.25 88 GLY A O 1
ATOM 675 N N . GLN A 1 89 ? -25.342 1.906 9.179 1.00 95.94 89 GLN A N 1
ATOM 676 C CA . GLN A 1 89 ? -24.492 1.355 8.128 1.00 95.94 89 GLN A CA 1
ATOM 677 C C . GLN A 1 89 ? -23.233 2.212 7.991 1.00 95.94 89 GLN A C 1
ATOM 679 O O . GLN A 1 89 ? -23.316 3.438 7.903 1.00 95.94 89 GLN A O 1
ATOM 684 N N . ALA A 1 90 ? -22.079 1.555 7.925 1.00 95.62 90 ALA A N 1
ATOM 685 C CA . ALA A 1 90 ? -20.789 2.175 7.661 1.00 95.62 90 ALA A CA 1
ATOM 686 C C . ALA A 1 90 ? -19.944 1.247 6.780 1.00 95.62 90 ALA A C 1
ATOM 688 O O . ALA A 1 90 ? -20.070 0.024 6.852 1.00 95.62 90 ALA A O 1
ATOM 689 N N . ILE A 1 91 ? -19.091 1.835 5.943 1.00 96.50 91 ILE A N 1
ATOM 690 C CA . ILE A 1 91 ? -18.116 1.107 5.128 1.00 96.50 91 ILE A CA 1
ATOM 691 C C . ILE A 1 91 ? -16.731 1.484 5.639 1.00 96.50 91 ILE A C 1
ATOM 693 O O . ILE A 1 91 ? -16.365 2.658 5.613 1.00 96.50 91 ILE A O 1
ATOM 697 N N . VAL A 1 92 ? -15.959 0.484 6.057 1.00 95.69 92 VAL A N 1
ATOM 698 C CA . VAL A 1 92 ? -14.528 0.626 6.340 1.00 95.69 92 VAL A CA 1
ATOM 699 C C . VAL A 1 92 ? -13.778 0.080 5.130 1.00 95.69 92 VAL A C 1
ATOM 701 O O . VAL A 1 92 ? -13.948 -1.082 4.764 1.00 95.69 92 VAL A O 1
ATOM 704 N N . ALA A 1 93 ? -13.000 0.931 4.463 1.00 96.81 93 ALA A N 1
ATOM 705 C CA . ALA A 1 93 ? -12.267 0.576 3.253 1.00 96.81 93 ALA A CA 1
ATOM 706 C C . ALA A 1 93 ? -10.767 0.806 3.453 1.00 96.81 93 ALA A C 1
ATOM 708 O O . ALA A 1 93 ? -10.349 1.909 3.799 1.00 96.81 93 ALA A O 1
ATOM 709 N N . GLU A 1 94 ? -9.963 -0.222 3.181 1.00 96.88 94 GLU A N 1
ATOM 710 C CA . GLU A 1 94 ? -8.503 -0.148 3.200 1.00 96.88 94 GLU A CA 1
ATOM 711 C C . GLU A 1 94 ? -7.957 -0.241 1.772 1.00 96.88 94 GLU A C 1
ATOM 713 O O . GLU A 1 94 ? -8.237 -1.187 1.031 1.00 96.88 94 GLU A O 1
ATOM 718 N N . LEU A 1 95 ? -7.180 0.763 1.367 1.00 95.81 95 LEU A N 1
ATOM 719 C CA . LEU A 1 95 ? -6.572 0.811 0.042 1.00 95.81 95 LEU A CA 1
ATOM 720 C C . LEU A 1 95 ? -5.165 0.226 0.097 1.00 95.81 95 LEU A C 1
ATOM 722 O O . LEU A 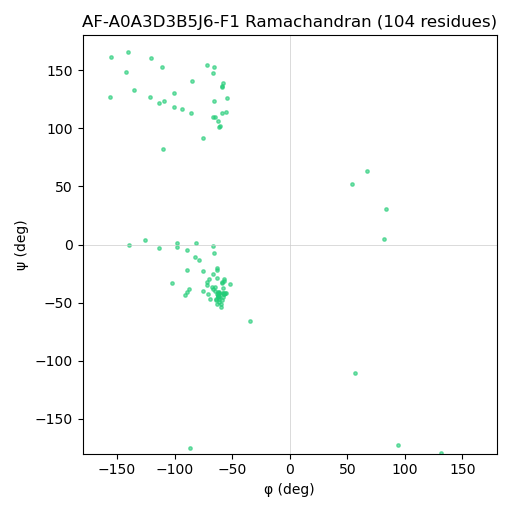1 95 ? -4.282 0.785 0.738 1.00 95.81 95 LEU A O 1
ATOM 726 N N . GLY A 1 96 ? -4.957 -0.872 -0.629 1.00 91.94 96 GLY A N 1
ATOM 727 C CA . GLY A 1 96 ? -3.679 -1.578 -0.630 1.00 91.94 96 GLY A CA 1
ATOM 728 C C . GLY A 1 96 ? -3.389 -2.229 0.725 1.00 91.94 96 GLY A C 1
ATOM 729 O O . GLY A 1 96 ? -2.386 -1.877 1.339 1.00 91.94 96 GLY A O 1
ATOM 730 N N . PRO A 1 97 ? -4.208 -3.204 1.169 1.00 93.38 97 PRO A N 1
ATOM 731 C CA . PRO A 1 97 ? -4.122 -3.776 2.518 1.00 93.38 97 PRO A CA 1
ATOM 732 C C . PRO A 1 97 ? -2.832 -4.570 2.782 1.00 93.38 97 PRO A C 1
ATOM 734 O O . PRO A 1 97 ? -2.636 -5.118 3.864 1.00 93.38 97 PRO A O 1
ATOM 737 N N . GLY A 1 98 ? -1.944 -4.694 1.790 1.00 90.69 98 GLY A N 1
ATOM 738 C CA . GLY A 1 98 ? -0.752 -5.527 1.874 1.00 90.69 98 GLY A CA 1
ATOM 739 C C . GLY A 1 98 ? -1.138 -6.968 2.201 1.00 90.69 98 GLY A C 1
ATOM 740 O O . GLY A 1 98 ? -1.737 -7.656 1.377 1.00 90.69 98 GLY A O 1
ATOM 741 N N . ARG A 1 99 ? -0.801 -7.406 3.416 1.00 89.44 99 ARG A N 1
ATOM 742 C CA . ARG A 1 99 ? -1.114 -8.741 3.947 1.00 89.44 99 ARG A CA 1
ATOM 743 C C . ARG A 1 99 ? -2.464 -8.815 4.677 1.00 89.44 99 ARG A C 1
ATOM 745 O O . ARG A 1 99 ? -2.867 -9.903 5.069 1.00 89.44 99 ARG A O 1
ATOM 752 N N . GLY A 1 100 ? -3.156 -7.688 4.847 1.00 93.69 100 GLY A N 1
ATOM 753 C CA . GLY A 1 100 ? -4.414 -7.575 5.590 1.00 93.69 100 GLY A CA 1
ATOM 754 C C . GLY A 1 100 ? -4.243 -7.455 7.105 1.00 93.69 100 GLY A C 1
ATOM 755 O O . GLY A 1 100 ? -5.241 -7.425 7.816 1.00 93.69 100 GLY A O 1
ATOM 756 N N . THR A 1 101 ? -3.004 -7.374 7.598 1.00 95.19 101 THR A N 1
ATOM 757 C CA . THR A 1 101 ? -2.671 -7.334 9.030 1.00 95.19 101 THR A CA 1
ATOM 758 C C . THR A 1 101 ? -3.351 -6.167 9.744 1.00 95.19 101 THR A C 1
ATOM 760 O O . THR A 1 101 ? -3.925 -6.359 10.806 1.00 95.19 101 THR A O 1
ATOM 763 N N . LEU A 1 102 ? -3.383 -4.980 9.123 1.00 96.81 102 LEU A N 1
ATOM 764 C CA . LEU A 1 102 ? -4.033 -3.810 9.715 1.00 96.81 102 LEU A CA 1
ATOM 765 C C . LEU A 1 102 ? -5.528 -4.049 9.973 1.00 96.81 102 LEU A C 1
ATOM 767 O O . LEU A 1 102 ? -5.979 -3.870 11.095 1.00 96.81 102 LEU A O 1
ATOM 771 N N . MET A 1 103 ? -6.287 -4.468 8.957 1.00 97.31 103 MET A N 1
ATOM 772 C CA . MET A 1 103 ? -7.722 -4.739 9.107 1.00 97.31 103 MET A CA 1
ATOM 773 C C . MET A 1 103 ? -8.016 -5.933 10.025 1.00 97.31 103 MET A C 1
ATOM 775 O O . MET A 1 103 ? -9.104 -6.011 10.579 1.00 97.31 103 MET A O 1
ATOM 779 N N . ALA A 1 104 ? -7.085 -6.881 10.167 1.00 97.19 104 ALA A N 1
ATOM 780 C CA . ALA A 1 104 ? -7.254 -8.009 11.080 1.00 97.19 104 ALA A CA 1
ATOM 781 C C . ALA A 1 104 ? -7.141 -7.598 12.560 1.00 97.19 104 ALA A C 1
ATOM 783 O O . ALA A 1 104 ? -7.803 -8.206 13.398 1.00 97.19 104 ALA A O 1
ATOM 784 N N . ASP A 1 105 ? -6.319 -6.587 12.857 1.00 96.69 105 ASP A N 1
ATOM 785 C CA . ASP A 1 105 ? -6.094 -6.064 14.211 1.00 96.69 105 ASP A CA 1
ATOM 786 C C . ASP A 1 105 ? -7.072 -4.935 14.607 1.00 96.69 105 ASP A C 1
ATOM 788 O O . ASP A 1 105 ? -7.217 -4.645 15.796 1.00 96.69 105 ASP A O 1
ATOM 792 N N . ALA A 1 106 ? -7.679 -4.260 13.621 1.00 90.31 106 ALA A N 1
ATOM 793 C CA . ALA A 1 106 ? -8.541 -3.084 13.792 1.00 90.31 106 ALA A CA 1
ATOM 794 C C . ALA A 1 106 ? -9.979 -3.399 14.249 1.00 90.31 106 ALA A C 1
ATOM 796 O O . ALA A 1 106 ? -10.508 -4.490 13.941 1.00 90.31 106 ALA A O 1
#

Solvent-accessible surface area (backbone atoms only — not comparable to full-atom values): 6616 Å² total; per-residue (Å²): 136,84,82,75,77,79,75,79,78,77,73,80,46,77,60,56,55,50,53,53,56,45,32,75,73,77,41,88,74,52,70,68,58,50,49,48,44,52,40,59,28,84,84,71,3,51,61,70,70,48,72,51,71,35,94,90,29,84,42,72,51,67,47,78,74,36,62,66,56,14,38,54,52,28,54,48,51,52,52,50,43,51,75,68,66,58,61,96,71,84,86,89,83,75,85,80,55,83,89,41,53,39,71,71,46,62

Sequence (106 aa):
MRTQLKLVRTEETPLAARLKQEIARVGPLSVASYMQACLADPRSGYYPSRQPIGSDGDFITAPEVSQIFGELLGLWAVAVWQSMGEPGQAIVAELGPGRGTLMADA

pLDDT: mean 89.98, std 13.4, range [43.22, 98.5]

Nearest PDB structures (foldseek):
  5zzw-assembly2_A  TM=9.257E-01  e=9.514E-05  Dictyostelium discoideum

Mean predicted aligned error: 7.02 Å

Foldseek 3Di:
DDDDDPPPPPDQDPLNVVVVVVCVPPNDDDPVRVLCCQQPVCPHHPPNPDLQEEPPHVDYDPLRVDLVVLQVVVVVVVVVCVVVVNDPDDDDDDDCCRVVSSVVSD

Secondary structure (DSSP, 8-state):
----------PPPHHHHHHHHHHHHH-PPPHHHHHHHHHH-TTT-HHHH---BSTTSSB--HHHH-HHHHHHHHHHHHHHHHHTT--S------SS-TTSHHHHH-

Radius of gyration: 21.53 Å; Cα contacts (8 Å, |Δi|>4): 74; chains: 1; bounding box: 74×22×50 Å